Protein AF-A0A2X2CEY9-F1 (afdb_monomer_lite)

Sequence (178 aa):
MSVGKVTQSISLTTLPPGAKFSITSIDTPQNETFYTHFSGKNVPYDVGCPGNIGESIIQTNDITGSGIPPYVTLEYRISSNDKVSTGRLRFTTTEFSATSRPDYSNLLFDIDGEPPQLISQEISMLVAPQGIFLGFTMVDNKFVIAASPENNITLDVLNGLISGVLEAHKYAIKWIIP

Secondary structure (DSSP, 8-state):
--TTEEEEEEEEEE--TT-EEEEEEEE----SSEEEEEESPPSSEEE-SSEEEEEEEEEESSTT--B----EEEEEEEEETTEEEEEEEEEEESPBPSSS--SEEEEEEEETTPPPEEEEEE--TTSPPPPEEEEEEEETTEEEEEEESSTTIIIIIHHHHHHHHHHHHHHHHTTS--

Radius of gyration: 18.31 Å; chains: 1; bounding box: 36×29×67 Å

Foldseek 3Di:
DAQFKAKAWEWEAADEPQKWKWWADKDFDDDQFKGKDWAADPPTDTADHGGTRTMIMIGTPDLQRWFFTDKIKIKMWMDHDPDIKIKMWIWGFGIRHSPGHGQWIKIWMDMRPPDIDIDIFGDDRPDHQAYKYKYWDADPNDIDIDIDSDPPCPPDVVVVVVVVVVVVVVVVVVVPDD

Structure (mmCIF, N/CA/C/O backbone):
data_AF-A0A2X2CEY9-F1
#
_entry.id   AF-A0A2X2CEY9-F1
#
loop_
_atom_site.group_PDB
_atom_site.id
_atom_site.type_symbol
_atom_site.label_atom_id
_atom_site.label_alt_id
_atom_site.label_comp_id
_atom_site.label_asym_id
_atom_site.label_entity_id
_atom_site.l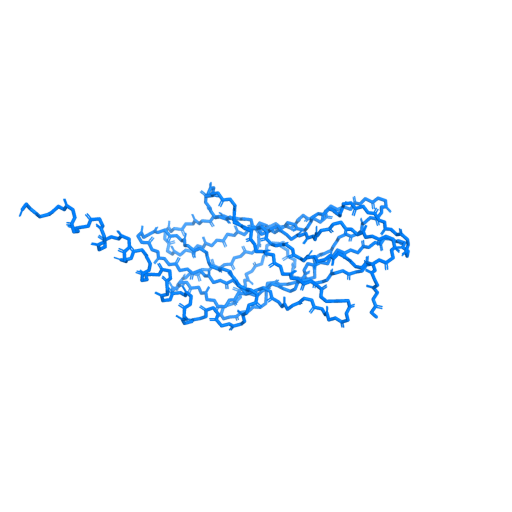abel_seq_id
_atom_site.pdbx_PDB_ins_code
_atom_site.Cartn_x
_atom_site.Cartn_y
_atom_site.Cartn_z
_atom_site.occupancy
_atom_site.B_iso_or_equiv
_atom_site.auth_seq_id
_atom_site.auth_comp_id
_atom_site.auth_asym_id
_atom_site.auth_atom_id
_atom_site.pdbx_PDB_model_num
ATOM 1 N N . MET A 1 1 ? 1.809 -7.899 -21.479 1.00 44.12 1 MET A N 1
ATOM 2 C CA . MET A 1 1 ? 2.582 -7.964 -20.218 1.00 44.12 1 MET A CA 1
ATOM 3 C C . MET A 1 1 ? 3.959 -7.377 -20.490 1.00 44.12 1 MET A C 1
ATOM 5 O O . MET A 1 1 ? 4.504 -7.699 -21.536 1.00 44.12 1 MET A O 1
ATOM 9 N N . SER A 1 2 ? 4.471 -6.473 -19.646 1.00 52.72 2 SER A N 1
ATOM 10 C CA . SER A 1 2 ? 5.689 -5.685 -19.924 1.00 52.72 2 SER A CA 1
ATOM 11 C C . SER A 1 2 ? 6.708 -5.795 -18.786 1.00 52.72 2 SER A C 1
ATOM 13 O O . SER A 1 2 ? 6.349 -5.590 -17.628 1.00 52.72 2 SER A O 1
ATOM 15 N N . VAL A 1 3 ? 7.973 -6.074 -19.128 1.00 64.81 3 VAL A N 1
ATOM 16 C CA . VAL A 1 3 ? 9.122 -6.162 -18.196 1.00 64.81 3 VAL A CA 1
ATOM 17 C C . VAL A 1 3 ? 9.266 -4.880 -17.364 1.00 64.81 3 VAL A C 1
ATOM 19 O O . VAL A 1 3 ? 9.528 -4.933 -16.170 1.00 64.81 3 VAL A O 1
ATOM 22 N N . GLY A 1 4 ? 8.954 -3.734 -17.965 1.00 78.06 4 GLY A N 1
ATOM 23 C CA . GLY A 1 4 ? 8.995 -2.429 -17.319 1.00 78.06 4 GLY A CA 1
ATOM 24 C C . GLY A 1 4 ? 7.786 -2.062 -16.459 1.00 78.06 4 GLY A C 1
ATOM 25 O O . GLY A 1 4 ? 7.659 -0.896 -16.145 1.00 78.06 4 GLY A O 1
ATOM 26 N N . LYS A 1 5 ? 6.860 -2.969 -16.101 1.00 87.31 5 LYS A N 1
ATOM 27 C CA . LYS A 1 5 ? 5.675 -2.621 -15.282 1.00 87.31 5 LYS A CA 1
ATOM 28 C C . LYS A 1 5 ? 5.485 -3.561 -14.098 1.00 87.31 5 LYS A C 1
ATOM 30 O O . LYS A 1 5 ? 5.492 -4.785 -14.251 1.00 87.31 5 LYS A O 1
ATOM 35 N N . VAL A 1 6 ? 5.195 -2.991 -12.935 1.00 89.12 6 VAL A N 1
ATOM 36 C CA . VAL A 1 6 ? 4.710 -3.703 -11.751 1.00 89.12 6 VAL A CA 1
ATOM 37 C C . VAL A 1 6 ? 3.403 -3.064 -11.290 1.00 89.12 6 VAL A C 1
ATOM 39 O O . VAL A 1 6 ? 3.258 -1.844 -11.259 1.00 89.12 6 VAL A O 1
ATOM 42 N N . THR A 1 7 ? 2.425 -3.907 -10.972 1.00 90.94 7 THR A N 1
ATOM 43 C CA . THR A 1 7 ? 1.116 -3.504 -10.454 1.00 90.94 7 THR A CA 1
ATOM 44 C C . THR A 1 7 ? 0.867 -4.271 -9.172 1.00 90.94 7 THR A C 1
ATOM 46 O O . THR A 1 7 ? 1.039 -5.485 -9.160 1.00 90.94 7 THR A O 1
ATOM 49 N N . GLN A 1 8 ? 0.483 -3.558 -8.120 1.00 91.00 8 GLN A N 1
ATOM 50 C CA . GLN A 1 8 ? 0.204 -4.105 -6.804 1.00 91.00 8 GLN A CA 1
ATOM 51 C C . GLN A 1 8 ? -1.176 -3.642 -6.355 1.00 91.00 8 GLN A C 1
ATOM 53 O O . GLN A 1 8 ? -1.381 -2.465 -6.052 1.00 91.00 8 GLN A O 1
ATOM 58 N N . SER A 1 9 ? -2.122 -4.574 -6.307 1.00 92.44 9 SER A N 1
ATOM 59 C CA . SER A 1 9 ? -3.452 -4.317 -5.757 1.00 92.44 9 SER A CA 1
ATOM 60 C C . SER A 1 9 ? -3.382 -4.331 -4.228 1.00 92.44 9 SER A C 1
ATOM 62 O O . SER A 1 9 ? -2.647 -5.135 -3.645 1.00 92.44 9 SER A O 1
ATOM 64 N N . ILE A 1 10 ? -4.142 -3.447 -3.582 1.00 91.94 10 ILE A N 1
ATOM 65 C CA . ILE A 1 10 ? -4.252 -3.358 -2.124 1.00 91.94 10 ILE A CA 1
ATOM 66 C C . ILE A 1 10 ? -5.729 -3.471 -1.750 1.00 91.94 10 ILE A C 1
ATOM 68 O O . ILE A 1 10 ? -6.569 -2.728 -2.255 1.00 91.94 10 ILE A O 1
ATOM 72 N N . SER A 1 11 ? -6.061 -4.408 -0.867 1.00 92.06 11 SER A N 1
ATOM 73 C CA . SER A 1 11 ? -7.439 -4.675 -0.445 1.00 92.06 11 SER A CA 1
ATOM 74 C C . SER A 1 11 ? -7.592 -4.560 1.062 1.00 92.06 11 SER A C 1
ATOM 76 O O . SER A 1 11 ? -6.722 -4.975 1.818 1.00 92.06 11 SER A O 1
ATOM 78 N N . LEU A 1 12 ? -8.726 -4.031 1.501 1.00 90.94 12 LEU A N 1
ATOM 79 C CA . LEU A 1 12 ? -9.135 -3.994 2.895 1.00 90.94 12 LEU A CA 1
ATOM 80 C C . LEU A 1 12 ? -10.014 -5.211 3.189 1.00 90.94 12 LEU A C 1
ATOM 82 O O . LEU A 1 12 ? -11.046 -5.410 2.552 1.00 90.94 12 LEU A O 1
ATOM 86 N N . THR A 1 13 ? -9.608 -6.027 4.153 1.00 88.62 13 THR A N 1
ATOM 87 C CA . THR A 1 13 ? -10.277 -7.293 4.487 1.00 88.62 13 THR A CA 1
ATOM 88 C C . THR A 1 13 ? -11.070 -7.217 5.779 1.00 88.62 13 THR A C 1
ATOM 90 O O . THR A 1 13 ? -12.177 -7.751 5.839 1.00 88.62 13 THR A O 1
ATOM 93 N N . THR A 1 14 ? -10.538 -6.542 6.799 1.00 85.38 14 THR A N 1
ATOM 94 C CA . THR A 1 14 ? -11.174 -6.427 8.115 1.00 85.38 14 THR A CA 1
ATOM 95 C C . THR A 1 14 ? -11.059 -5.014 8.683 1.00 85.38 14 THR A C 1
ATOM 97 O O . THR A 1 14 ? -10.055 -4.323 8.501 1.00 85.38 14 THR A O 1
ATOM 100 N N . LEU A 1 15 ? -12.106 -4.598 9.395 1.00 89.12 15 LEU A N 1
ATOM 101 C CA . LEU A 1 15 ? -12.168 -3.371 10.182 1.00 89.12 15 LEU A CA 1
ATOM 102 C C . LEU A 1 15 ? -12.825 -3.674 11.533 1.00 89.12 15 LEU A C 1
ATOM 104 O O . LEU A 1 15 ? -13.709 -4.536 11.595 1.00 89.12 15 LEU A O 1
ATOM 108 N N . PRO A 1 16 ? -12.470 -2.943 12.604 1.00 87.38 16 PRO A N 1
ATOM 109 C CA . PRO A 1 16 ? -13.196 -3.027 13.862 1.00 87.38 16 PRO A CA 1
ATOM 110 C C . PRO A 1 16 ? -14.671 -2.630 13.686 1.00 87.38 16 PRO A C 1
ATOM 112 O O . PRO A 1 16 ? -14.979 -1.770 12.854 1.00 87.38 16 PRO A O 1
ATOM 115 N N . PRO A 1 17 ? -15.598 -3.203 14.472 1.00 84.62 17 PRO A N 1
ATOM 116 C CA . PRO A 1 17 ? -17.011 -2.842 14.399 1.00 84.62 17 PRO A CA 1
ATOM 117 C C . PRO A 1 17 ? -17.229 -1.337 14.598 1.00 84.62 17 PRO A C 1
ATOM 119 O O . PRO A 1 17 ? -16.716 -0.755 15.550 1.00 84.62 17 PRO A O 1
ATOM 122 N N . GLY A 1 18 ? -17.993 -0.712 13.698 1.00 88.88 18 GLY A N 1
ATOM 123 C CA . GLY A 1 18 ? -18.267 0.730 13.733 1.00 88.88 18 GLY A CA 1
ATOM 124 C C . GLY A 1 18 ? -17.124 1.619 13.229 1.00 88.88 18 GLY A C 1
ATOM 125 O O . GLY A 1 18 ? -17.299 2.836 13.156 1.00 88.88 18 GLY A O 1
ATOM 126 N N . ALA A 1 19 ? -15.983 1.040 12.841 1.00 93.50 19 ALA A N 1
ATOM 127 C CA . ALA A 1 19 ? -14.882 1.790 12.262 1.00 93.50 19 ALA A CA 1
ATOM 128 C C . ALA A 1 19 ? -15.121 2.116 10.783 1.00 93.50 19 ALA A C 1
ATOM 130 O O . ALA A 1 19 ? -15.757 1.372 10.035 1.00 93.50 19 ALA A O 1
ATOM 131 N N . LYS A 1 20 ? -14.541 3.231 10.352 1.00 96.19 20 LYS A N 1
ATOM 132 C CA . LYS A 1 20 ? -14.562 3.737 8.986 1.00 96.19 20 LYS A CA 1
ATOM 133 C C . LYS A 1 20 ? -13.132 3.960 8.512 1.00 96.19 20 LYS A C 1
ATOM 135 O O . LYS A 1 20 ? -12.349 4.568 9.235 1.00 96.19 20 LYS A O 1
ATOM 140 N N . PHE A 1 21 ? -12.813 3.489 7.311 1.00 96.75 21 PHE A N 1
ATOM 141 C CA . PHE A 1 21 ? -11.510 3.671 6.675 1.00 96.75 21 PHE A CA 1
ATOM 142 C C . PHE A 1 21 ? -11.650 4.511 5.407 1.00 96.75 21 PHE A C 1
ATOM 144 O O . PHE A 1 21 ? -12.495 4.225 4.552 1.00 96.75 21 PHE A O 1
ATOM 151 N N . SER A 1 22 ? -10.797 5.523 5.282 1.00 97.38 22 SER A N 1
ATOM 152 C CA . SER A 1 22 ? -10.808 6.462 4.165 1.00 97.38 22 SER A CA 1
ATOM 153 C C . SER A 1 22 ? -9.391 6.740 3.681 1.00 97.38 22 SER A C 1
ATOM 155 O O . SER A 1 22 ? -8.491 6.970 4.487 1.00 97.38 22 SER A O 1
ATOM 157 N N . ILE A 1 23 ? -9.205 6.795 2.365 1.00 98.00 23 ILE A N 1
ATOM 158 C CA . ILE A 1 23 ? -7.989 7.342 1.759 1.00 98.00 23 ILE A CA 1
ATOM 159 C C . ILE A 1 23 ? -8.159 8.854 1.654 1.00 98.00 23 ILE A C 1
ATOM 161 O O . ILE A 1 23 ? -9.156 9.337 1.111 1.00 98.00 23 ILE A O 1
ATOM 165 N N . THR A 1 24 ? -7.203 9.601 2.198 1.00 97.88 24 THR A N 1
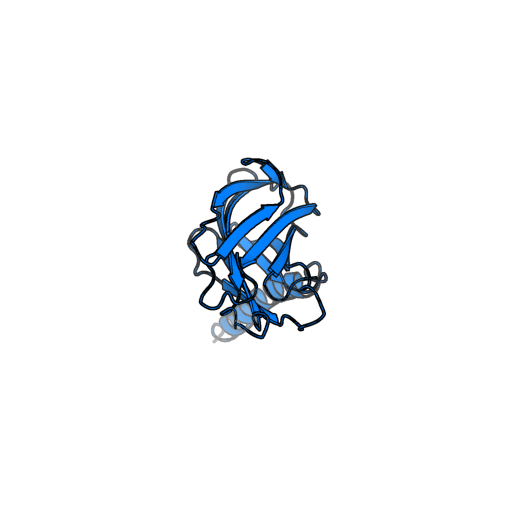ATOM 166 C CA . THR A 1 24 ? -7.264 11.063 2.318 1.00 97.88 24 THR A CA 1
ATOM 167 C C . THR A 1 24 ? -6.372 11.778 1.319 1.00 97.88 24 THR A C 1
ATOM 169 O O . THR A 1 24 ? -6.710 12.882 0.903 1.00 97.88 24 THR A O 1
ATOM 172 N N . SER A 1 25 ? -5.260 11.162 0.922 1.00 97.50 25 SER A N 1
ATOM 173 C CA . SER A 1 25 ? -4.319 11.725 -0.045 1.00 97.50 25 SER A CA 1
ATOM 174 C C . SER A 1 25 ? -3.635 10.617 -0.838 1.00 97.50 25 SER A C 1
ATOM 176 O O . SER A 1 25 ? -3.486 9.496 -0.347 1.00 97.50 25 SER A O 1
ATOM 178 N N . ILE A 1 26 ? -3.229 10.940 -2.063 1.00 97.44 26 ILE A N 1
ATOM 179 C CA . ILE A 1 26 ? -2.427 10.080 -2.931 1.00 97.44 26 ILE A CA 1
ATOM 180 C C . ILE A 1 26 ? -1.297 10.926 -3.512 1.00 97.44 26 ILE A C 1
ATOM 182 O O . ILE A 1 26 ? -1.549 11.987 -4.079 1.00 97.44 26 ILE A O 1
ATOM 186 N N . ASP A 1 27 ? -0.074 10.420 -3.414 1.00 96.94 27 ASP A N 1
ATOM 187 C CA . ASP A 1 27 ? 1.120 10.982 -4.035 1.00 96.94 27 ASP A CA 1
ATOM 188 C C . ASP A 1 27 ? 1.749 9.947 -4.979 1.00 96.94 27 ASP A C 1
ATOM 190 O O . ASP A 1 27 ? 2.047 8.812 -4.590 1.00 96.94 27 ASP A O 1
ATOM 194 N N . THR A 1 28 ? 1.912 10.340 -6.242 1.00 95.38 28 THR A N 1
ATOM 195 C CA . THR A 1 28 ? 2.447 9.513 -7.336 1.00 95.38 28 THR A CA 1
ATOM 196 C C . THR A 1 28 ? 3.570 10.273 -8.047 1.00 95.38 28 THR A C 1
ATOM 198 O O . THR A 1 28 ? 3.361 10.787 -9.151 1.00 95.38 28 THR A O 1
ATOM 201 N N . PRO A 1 29 ? 4.752 10.413 -7.421 1.00 93.06 29 PRO A N 1
ATOM 202 C CA . PRO A 1 29 ? 5.913 11.047 -8.027 1.00 93.06 29 PRO A CA 1
ATOM 203 C C . PRO A 1 29 ? 6.337 10.344 -9.316 1.00 93.06 29 PRO A C 1
ATOM 205 O O . PRO A 1 29 ? 6.312 9.116 -9.431 1.00 93.06 29 PRO A O 1
ATOM 208 N N . GLN A 1 30 ? 6.773 11.141 -10.282 1.00 89.38 30 GLN A N 1
ATOM 209 C CA . GLN A 1 30 ? 7.234 10.684 -11.589 1.00 89.38 30 GLN A CA 1
ATOM 210 C C . GLN A 1 30 ? 8.579 11.333 -11.895 1.00 89.38 30 GLN A C 1
ATOM 212 O O . GLN A 1 30 ? 8.886 12.415 -11.393 1.00 89.38 30 GLN A O 1
ATOM 217 N N . ASN A 1 31 ? 9.382 10.669 -12.715 1.00 87.06 31 ASN A N 1
ATOM 218 C CA . ASN A 1 31 ? 10.620 11.225 -13.241 1.00 87.06 31 ASN A CA 1
ATOM 219 C C . ASN A 1 31 ? 10.808 10.796 -14.704 1.00 87.06 31 ASN A C 1
ATOM 221 O O . ASN A 1 31 ? 9.931 10.170 -15.300 1.00 87.06 31 ASN A O 1
ATOM 225 N N . GLU A 1 32 ? 11.943 11.163 -15.298 1.00 86.12 32 GLU A N 1
ATOM 226 C CA . GLU A 1 32 ? 12.228 10.893 -16.712 1.00 86.12 32 GLU A CA 1
ATOM 227 C C . GLU A 1 32 ? 12.222 9.392 -17.046 1.00 86.12 32 GLU A C 1
ATOM 229 O O . GLU A 1 32 ? 11.811 9.004 -18.138 1.00 86.12 32 GLU A O 1
ATOM 234 N N . THR A 1 33 ? 12.600 8.536 -16.096 1.00 87.56 33 THR A N 1
ATOM 235 C CA . THR A 1 33 ? 12.719 7.082 -16.288 1.00 87.56 33 THR A CA 1
ATOM 236 C C . THR A 1 33 ? 11.460 6.329 -15.871 1.00 87.56 33 THR A C 1
ATOM 238 O O . THR A 1 33 ? 11.102 5.332 -16.493 1.00 87.56 33 THR A O 1
ATOM 241 N N . PHE A 1 34 ? 10.775 6.797 -14.830 1.00 90.50 34 PHE A N 1
ATOM 242 C CA . PHE A 1 34 ? 9.689 6.082 -14.178 1.00 90.50 34 PHE A CA 1
ATOM 243 C C . PHE A 1 34 ? 8.410 6.904 -14.109 1.00 90.50 34 PHE A C 1
ATOM 245 O O . PHE A 1 34 ? 8.377 8.053 -13.663 1.00 90.50 34 PHE A O 1
ATOM 252 N N . TYR A 1 35 ? 7.325 6.229 -14.445 1.00 90.69 35 TYR A N 1
ATOM 253 C CA . TYR A 1 35 ? 5.960 6.671 -14.283 1.00 90.69 35 TYR A CA 1
ATOM 254 C C . TYR A 1 35 ? 5.301 5.900 -13.139 1.00 90.69 35 TYR A C 1
ATOM 256 O O . TYR A 1 35 ? 5.340 4.667 -13.097 1.00 90.69 35 TYR A O 1
ATOM 264 N N . THR A 1 36 ? 4.660 6.618 -12.218 1.00 92.94 36 THR A N 1
ATOM 265 C CA . THR A 1 36 ? 3.819 6.014 -11.183 1.00 92.94 36 THR A CA 1
ATOM 266 C C . THR A 1 36 ? 2.391 6.492 -11.293 1.00 92.94 36 THR A C 1
ATOM 268 O O . THR A 1 36 ? 2.109 7.627 -11.683 1.00 92.94 36 THR A O 1
ATOM 271 N N . HIS A 1 37 ? 1.482 5.589 -10.955 1.00 93.56 37 HIS A N 1
ATOM 272 C CA . HIS A 1 37 ? 0.058 5.828 -11.025 1.00 93.56 37 HIS A CA 1
ATOM 273 C C . HIS A 1 37 ? -0.664 5.031 -9.946 1.00 93.56 37 HIS A C 1
ATOM 275 O O . HIS A 1 37 ? -0.238 3.939 -9.572 1.00 93.56 37 HIS A O 1
ATOM 281 N N . PHE A 1 38 ? -1.784 5.570 -9.483 1.00 95.00 38 PHE A N 1
ATOM 282 C CA . PHE A 1 38 ? -2.712 4.861 -8.624 1.00 95.00 38 PHE A CA 1
ATOM 283 C C . PHE A 1 38 ? -4.069 4.773 -9.317 1.00 95.00 38 PHE A C 1
ATOM 285 O O . PHE A 1 38 ? -4.695 5.792 -9.610 1.00 95.00 38 PHE A O 1
ATOM 292 N N . SER A 1 39 ? -4.515 3.547 -9.565 1.00 92.94 39 SER A N 1
ATOM 293 C CA . SER A 1 39 ? -5.830 3.252 -10.116 1.00 92.94 39 SER A CA 1
ATOM 294 C C . SER A 1 39 ? -6.806 3.029 -8.964 1.00 92.94 39 SER A C 1
ATOM 296 O O . SER A 1 39 ? -6.822 1.971 -8.331 1.00 92.94 39 SER A O 1
ATOM 298 N N . GLY A 1 40 ? -7.610 4.044 -8.663 1.00 87.12 40 GLY A N 1
ATOM 299 C CA . GLY A 1 40 ? -8.627 3.987 -7.619 1.00 87.12 40 GLY A CA 1
ATOM 300 C C . GLY A 1 40 ? -9.637 5.122 -7.745 1.00 87.12 40 GLY A C 1
ATOM 301 O O . GLY A 1 40 ? -9.840 5.673 -8.826 1.00 87.12 40 GLY A O 1
ATOM 302 N N . LYS A 1 41 ? -10.309 5.458 -6.642 1.00 89.38 41 LYS A N 1
ATOM 303 C CA . LYS A 1 41 ? -11.281 6.561 -6.603 1.00 89.38 41 LYS A CA 1
ATOM 304 C C . LYS A 1 41 ? -10.578 7.902 -6.354 1.00 89.38 41 LYS A C 1
ATOM 306 O O . LYS A 1 41 ? -9.478 7.945 -5.809 1.00 89.38 41 LYS A O 1
ATOM 311 N N . ASN A 1 42 ? -11.244 9.000 -6.708 1.00 91.56 42 ASN A N 1
ATOM 312 C CA . ASN A 1 42 ? -10.764 10.347 -6.391 1.00 91.56 42 ASN A CA 1
ATOM 313 C C . ASN A 1 42 ? -10.769 10.576 -4.874 1.00 91.56 42 ASN A C 1
ATOM 315 O O . ASN A 1 42 ? -11.761 10.271 -4.212 1.00 91.56 42 ASN A O 1
ATOM 319 N N . VAL A 1 43 ? -9.672 11.114 -4.338 1.00 93.00 43 VAL A N 1
ATOM 320 C CA . VAL A 1 43 ? -9.541 11.419 -2.906 1.00 93.00 43 VAL A CA 1
ATOM 321 C C . VAL A 1 43 ? -10.310 12.683 -2.499 1.00 93.00 43 VAL A C 1
ATOM 323 O O . VAL A 1 43 ? -10.371 13.631 -3.283 1.00 93.00 43 VAL A O 1
ATOM 326 N N . PRO A 1 44 ? -10.855 12.734 -1.268 1.00 95.69 44 PRO A N 1
ATOM 327 C CA . PRO A 1 44 ? -10.922 11.634 -0.305 1.00 95.69 44 PRO A CA 1
ATOM 328 C C . PRO A 1 44 ? -12.040 10.635 -0.648 1.00 95.69 44 PRO A C 1
ATOM 330 O O . PRO A 1 44 ? -13.089 11.021 -1.163 1.00 95.69 44 PRO A O 1
ATOM 333 N N . TYR A 1 45 ? -11.852 9.356 -0.317 1.00 96.75 45 TYR A N 1
ATOM 334 C CA . TYR A 1 45 ? -12.903 8.344 -0.476 1.00 96.75 45 TYR A CA 1
ATOM 335 C C . TYR A 1 45 ? -12.879 7.280 0.615 1.00 96.75 45 TYR A C 1
ATOM 337 O O . TYR A 1 45 ? -11.833 6.942 1.165 1.00 96.75 45 TYR A O 1
ATOM 345 N N . ASP A 1 46 ? -14.057 6.716 0.873 1.00 96.25 46 ASP A N 1
ATOM 346 C CA . ASP A 1 46 ? -14.248 5.630 1.826 1.00 96.25 46 ASP A CA 1
ATOM 347 C C . ASP A 1 46 ? -14.097 4.266 1.151 1.00 96.25 46 ASP A C 1
ATOM 349 O O . ASP A 1 46 ? -14.556 4.050 0.018 1.00 96.25 46 ASP A O 1
ATOM 353 N N . VAL A 1 47 ? -13.489 3.328 1.876 1.00 95.38 47 VAL A N 1
ATOM 354 C CA . VAL A 1 47 ? -13.359 1.933 1.452 1.00 95.38 47 VAL A CA 1
ATOM 355 C C . VAL A 1 47 ? -14.316 1.088 2.284 1.00 95.38 47 VAL A C 1
ATOM 357 O O . VAL A 1 47 ? -14.239 1.064 3.511 1.00 95.38 47 VAL A O 1
ATOM 360 N N . GLY A 1 48 ? -15.244 0.407 1.609 1.00 91.81 48 GLY A N 1
ATOM 361 C CA . GLY A 1 48 ? -16.085 -0.601 2.254 1.00 91.81 48 GLY A CA 1
ATOM 362 C C . GLY A 1 48 ? -15.237 -1.783 2.726 1.00 91.81 48 GLY A C 1
ATOM 363 O O . GLY A 1 48 ? -14.203 -2.069 2.132 1.00 91.81 48 GLY A O 1
ATOM 364 N N . CYS A 1 49 ? -15.664 -2.468 3.784 1.00 87.31 49 CYS A N 1
ATOM 365 C CA . CYS A 1 49 ? -14.945 -3.618 4.321 1.00 87.31 49 CYS A CA 1
ATOM 366 C C . CYS A 1 49 ? -15.836 -4.875 4.299 1.00 87.31 49 CYS A C 1
ATOM 368 O O . CYS A 1 49 ? -16.896 -4.849 4.929 1.00 87.31 49 CYS A O 1
ATOM 370 N N . PRO A 1 50 ? -15.423 -5.968 3.627 1.00 89.06 50 PRO A N 1
ATOM 371 C CA . PRO A 1 50 ? -14.238 -6.071 2.768 1.00 89.06 50 PRO A CA 1
ATOM 372 C C . PRO A 1 50 ? -14.385 -5.239 1.479 1.00 89.06 50 PRO A C 1
ATOM 374 O O . PRO A 1 50 ? -15.497 -5.014 0.999 1.00 89.06 50 PRO A O 1
ATOM 377 N N . GLY A 1 51 ? -13.273 -4.788 0.899 1.00 89.44 51 GLY A N 1
ATOM 378 C CA . GLY A 1 51 ? -13.298 -3.982 -0.320 1.00 89.44 51 GLY A CA 1
ATOM 379 C C . GLY A 1 51 ? -11.923 -3.665 -0.897 1.00 89.44 51 GLY A C 1
ATOM 380 O O . GLY A 1 51 ? -10.896 -3.788 -0.237 1.00 89.44 51 GLY A O 1
ATOM 381 N N . ASN A 1 52 ? -11.907 -3.253 -2.164 1.00 93.06 52 ASN A N 1
ATOM 382 C CA . ASN A 1 52 ? -10.682 -2.863 -2.856 1.00 93.06 52 ASN A CA 1
ATOM 383 C C . ASN A 1 52 ? -10.326 -1.403 -2.528 1.00 93.06 52 ASN A C 1
ATOM 385 O O . ASN A 1 52 ? -11.177 -0.521 -2.678 1.00 93.06 52 ASN A O 1
ATOM 389 N N . ILE A 1 53 ? -9.082 -1.156 -2.107 1.00 95.00 53 ILE A N 1
ATOM 390 C CA . ILE A 1 53 ? -8.548 0.202 -1.936 1.00 95.00 53 ILE A CA 1
ATOM 391 C C . ILE A 1 53 ? -8.176 0.756 -3.314 1.00 95.00 53 ILE A C 1
ATOM 393 O O . ILE A 1 53 ? -8.595 1.851 -3.679 1.00 95.00 53 ILE A O 1
ATOM 397 N N . GLY A 1 54 ? -7.443 -0.028 -4.103 1.00 94.12 54 GLY A N 1
ATOM 398 C CA . GLY A 1 54 ? -7.035 0.305 -5.463 1.00 94.12 54 GLY A CA 1
ATOM 399 C C . GLY A 1 54 ? -5.747 -0.407 -5.857 1.00 94.12 54 GLY A C 1
ATOM 400 O O . GLY A 1 54 ? -5.305 -1.347 -5.192 1.00 94.12 54 GLY A O 1
ATOM 401 N N . GLU A 1 55 ? -5.138 0.047 -6.948 1.00 94.56 55 GLU A N 1
ATOM 402 C CA . GLU A 1 55 ? -3.921 -0.551 -7.495 1.00 94.56 55 GLU A CA 1
ATOM 403 C C . GLU A 1 55 ? -2.825 0.489 -7.673 1.00 94.56 55 GLU A C 1
ATOM 405 O O . GLU A 1 55 ? -2.997 1.488 -8.372 1.00 94.56 55 GLU A O 1
ATOM 410 N N . SER A 1 56 ? -1.669 0.218 -7.080 1.00 94.00 56 SER A N 1
ATOM 411 C CA . SER A 1 56 ? -0.464 1.010 -7.281 1.00 94.00 56 SER A CA 1
ATOM 412 C C . SER A 1 56 ? 0.322 0.448 -8.458 1.00 94.00 56 SER A C 1
ATOM 414 O O . SER A 1 56 ? 0.568 -0.756 -8.548 1.00 94.00 56 SER A O 1
ATOM 416 N N . ILE A 1 57 ? 0.716 1.316 -9.380 1.00 93.06 57 ILE A N 1
ATOM 417 C CA . ILE A 1 57 ? 1.403 0.958 -10.617 1.00 93.06 57 ILE A CA 1
ATOM 418 C C . ILE A 1 57 ? 2.712 1.736 -10.681 1.00 93.06 57 ILE A C 1
ATOM 420 O O . ILE A 1 57 ? 2.715 2.961 -10.580 1.00 93.06 57 ILE A O 1
ATOM 424 N N . ILE A 1 58 ? 3.811 1.016 -10.890 1.00 92.44 58 ILE A N 1
ATOM 425 C CA . ILE A 1 58 ? 5.135 1.573 -11.175 1.00 92.44 58 ILE A CA 1
ATOM 426 C C . ILE A 1 58 ? 5.576 1.019 -12.521 1.00 92.44 58 ILE A C 1
ATOM 428 O O . ILE A 1 58 ? 5.533 -0.194 -12.746 1.00 92.44 58 ILE A O 1
ATOM 432 N N . GLN A 1 59 ? 5.960 1.909 -13.428 1.00 90.00 59 GLN A N 1
ATOM 433 C CA . GLN A 1 59 ? 6.310 1.553 -14.790 1.00 90.00 59 GLN A CA 1
ATOM 434 C C . GLN A 1 59 ? 7.507 2.368 -15.297 1.00 90.00 59 GLN A C 1
ATOM 436 O O . GLN A 1 59 ? 7.650 3.531 -14.941 1.00 90.00 59 GLN A O 1
ATOM 441 N N . THR A 1 60 ? 8.348 1.786 -16.147 1.00 88.94 60 THR A N 1
ATOM 442 C CA . THR A 1 60 ? 9.390 2.495 -16.898 1.00 88.94 60 THR A CA 1
ATOM 443 C C . THR A 1 60 ? 8.798 3.201 -18.124 1.00 88.94 60 THR A C 1
ATOM 445 O O . THR A 1 60 ? 7.874 2.698 -18.773 1.00 88.94 60 THR A O 1
ATOM 448 N N . ASN A 1 61 ? 9.325 4.375 -18.462 1.00 83.25 61 ASN A N 1
ATOM 449 C CA . ASN A 1 61 ? 8.921 5.130 -19.654 1.00 83.25 61 ASN A CA 1
ATOM 450 C C . ASN A 1 61 ? 9.504 4.536 -20.948 1.00 83.25 61 ASN A C 1
ATOM 452 O O . ASN A 1 61 ? 8.964 4.752 -22.032 1.00 83.25 61 ASN A O 1
ATOM 456 N N . ASP A 1 62 ? 10.579 3.761 -20.834 1.00 79.19 62 ASP A N 1
ATOM 457 C CA . ASP A 1 62 ? 11.296 3.107 -21.920 1.00 79.19 62 ASP A CA 1
ATOM 458 C C . ASP A 1 62 ? 11.522 1.611 -21.634 1.00 79.19 62 ASP A C 1
ATOM 460 O O . ASP A 1 62 ? 11.406 1.123 -20.508 1.00 79.19 62 ASP A O 1
ATOM 464 N N . ILE A 1 63 ? 11.831 0.849 -22.686 1.00 68.75 63 ILE A N 1
ATOM 465 C CA . ILE A 1 63 ? 12.025 -0.612 -22.609 1.00 68.75 63 ILE A CA 1
ATOM 466 C C . ILE A 1 63 ? 13.326 -0.965 -21.869 1.00 68.75 63 ILE A C 1
ATOM 468 O O . ILE A 1 63 ? 13.438 -2.055 -21.317 1.00 68.75 63 ILE A O 1
ATOM 472 N N . THR A 1 64 ? 14.287 -0.040 -21.848 1.00 71.75 64 THR A N 1
ATOM 473 C CA . THR A 1 64 ? 15.605 -0.179 -21.215 1.00 71.75 64 THR A CA 1
ATOM 474 C C . THR A 1 64 ? 15.707 0.506 -19.856 1.00 71.75 64 THR A C 1
ATOM 476 O O . THR A 1 64 ? 16.789 0.507 -19.271 1.00 71.75 64 THR A O 1
ATOM 479 N N . GLY A 1 65 ? 14.611 1.089 -19.362 1.00 75.56 65 GLY A N 1
ATOM 480 C CA . GLY A 1 65 ? 14.598 1.869 -18.134 1.00 75.56 65 GLY A CA 1
ATOM 481 C C . GLY A 1 65 ? 15.067 1.042 -16.952 1.00 75.56 65 GLY A C 1
ATOM 482 O O . GLY A 1 65 ? 14.454 0.038 -16.598 1.00 75.56 65 GLY A O 1
ATOM 483 N N . SER A 1 66 ? 16.165 1.475 -16.346 1.00 85.56 66 SER A N 1
ATOM 484 C CA . SER A 1 66 ? 16.759 0.842 -15.177 1.00 85.56 66 SER A CA 1
ATOM 485 C C . SER A 1 66 ? 16.972 1.861 -14.072 1.00 85.56 66 SER A C 1
ATOM 487 O O . SER A 1 66 ? 17.091 3.059 -14.333 1.00 85.56 66 SER A O 1
ATOM 489 N N . GLY A 1 67 ? 17.075 1.384 -12.840 1.00 88.50 67 GLY A N 1
ATOM 490 C CA . GLY A 1 67 ? 17.341 2.219 -11.681 1.00 88.50 67 GLY A CA 1
ATOM 491 C C . GLY A 1 67 ? 16.282 2.084 -10.601 1.00 88.50 67 GLY A C 1
ATOM 492 O O . GLY A 1 67 ? 15.386 1.235 -10.649 1.00 88.50 67 GLY A O 1
ATOM 493 N N . ILE A 1 68 ? 16.422 2.926 -9.583 1.00 90.25 68 ILE A N 1
ATOM 494 C CA . ILE A 1 68 ? 15.573 2.889 -8.398 1.00 90.25 68 ILE A CA 1
ATOM 495 C C . ILE A 1 68 ? 14.251 3.584 -8.732 1.00 90.25 68 ILE A C 1
ATOM 497 O O . ILE A 1 68 ? 14.255 4.787 -9.022 1.00 90.25 68 ILE A O 1
ATOM 501 N N . PRO A 1 69 ? 13.119 2.866 -8.689 1.00 90.56 69 PRO A N 1
ATOM 502 C CA . PRO A 1 69 ? 11.842 3.479 -8.967 1.00 90.56 69 PRO A CA 1
ATOM 503 C C . PRO A 1 69 ? 11.430 4.424 -7.828 1.00 90.56 69 PRO A C 1
ATOM 505 O O . PRO A 1 69 ? 11.824 4.247 -6.671 1.00 90.56 69 PRO A O 1
ATOM 508 N N . PRO A 1 70 ? 10.593 5.424 -8.131 1.00 92.44 70 PRO A N 1
ATOM 509 C CA . PRO A 1 70 ? 9.890 6.204 -7.121 1.00 92.44 70 PRO A CA 1
ATOM 510 C C . PRO A 1 70 ? 8.830 5.344 -6.393 1.00 92.44 70 PRO A C 1
ATOM 512 O O . PRO A 1 70 ? 8.807 4.114 -6.471 1.00 92.44 70 PRO A O 1
ATOM 515 N N . TYR A 1 71 ? 7.946 5.993 -5.639 1.00 95.00 71 TYR A N 1
ATOM 516 C CA . TYR A 1 71 ? 6.991 5.336 -4.746 1.00 95.00 71 TYR A CA 1
ATOM 517 C C . TYR A 1 71 ? 5.570 5.799 -5.063 1.00 95.00 71 TYR A C 1
ATOM 519 O O . TYR A 1 71 ? 5.390 6.934 -5.482 1.00 95.00 71 TYR A O 1
ATOM 527 N N . VAL A 1 72 ? 4.562 4.972 -4.791 1.00 96.31 72 VAL A N 1
ATOM 528 C CA . VAL A 1 72 ? 3.163 5.418 -4.690 1.00 96.31 72 VAL A CA 1
ATOM 529 C C . VAL A 1 72 ? 2.811 5.494 -3.215 1.00 96.31 72 VAL A C 1
ATOM 531 O O . VAL A 1 72 ? 2.929 4.497 -2.505 1.00 96.31 72 VAL A O 1
ATOM 534 N N . THR A 1 73 ? 2.401 6.663 -2.737 1.00 97.38 73 THR A N 1
ATOM 535 C CA . THR A 1 73 ? 2.051 6.875 -1.331 1.00 97.38 73 THR A CA 1
ATOM 536 C C . THR A 1 73 ? 0.560 7.165 -1.203 1.00 97.38 73 THR A C 1
ATOM 538 O O . THR A 1 73 ? 0.046 8.065 -1.854 1.00 97.38 73 THR A O 1
ATOM 541 N N . LEU A 1 74 ? -0.128 6.422 -0.343 1.00 97.69 74 LEU A N 1
ATOM 542 C CA . LEU A 1 74 ? -1.498 6.682 0.082 1.00 97.69 74 LEU A CA 1
ATOM 543 C C . LEU A 1 74 ? -1.470 7.104 1.545 1.00 97.69 74 LEU A C 1
ATOM 545 O O . LEU A 1 74 ? -0.933 6.383 2.385 1.00 97.69 74 LEU A O 1
ATOM 549 N N . GLU A 1 75 ? -2.075 8.238 1.859 1.00 97.69 75 GLU A N 1
ATOM 550 C CA . GLU A 1 75 ? -2.388 8.591 3.241 1.00 97.69 75 GLU A CA 1
ATOM 551 C C . GLU A 1 75 ? -3.812 8.155 3.546 1.00 97.69 75 GLU A C 1
ATOM 553 O O . GLU A 1 75 ? -4.721 8.334 2.727 1.00 97.69 75 GLU A O 1
ATOM 558 N N . TYR A 1 76 ? -4.009 7.578 4.725 1.00 97.56 76 TYR A N 1
ATOM 559 C CA . TYR A 1 76 ? -5.311 7.102 5.155 1.00 97.56 76 TYR A CA 1
ATOM 560 C C . TYR A 1 76 ? -5.667 7.604 6.547 1.00 97.56 76 TYR A C 1
ATOM 562 O O . TYR A 1 76 ? -4.818 7.956 7.370 1.00 97.56 76 TYR A O 1
ATOM 570 N N . ARG A 1 77 ? -6.969 7.582 6.815 1.00 97.31 77 ARG A N 1
ATOM 571 C CA . ARG A 1 77 ? -7.560 7.809 8.125 1.00 97.31 77 ARG A CA 1
ATOM 572 C C . ARG A 1 77 ? -8.466 6.636 8.463 1.00 97.31 77 ARG A C 1
ATOM 574 O O . ARG A 1 77 ? -9.292 6.237 7.644 1.00 97.31 77 ARG A O 1
ATOM 581 N N . ILE A 1 78 ? -8.344 6.131 9.684 1.00 95.88 78 ILE A N 1
ATOM 582 C CA . ILE A 1 78 ? -9.302 5.207 10.284 1.00 95.88 78 ILE A CA 1
ATOM 583 C C . ILE A 1 78 ? -9.948 5.878 11.495 1.00 95.88 78 ILE A C 1
ATOM 585 O O . ILE A 1 78 ? -9.267 6.491 12.315 1.00 95.88 78 ILE A O 1
ATOM 589 N N . SER A 1 79 ? -11.271 5.809 11.599 1.00 94.88 79 SER A N 1
ATOM 590 C CA . SER A 1 79 ? -12.010 6.404 12.712 1.00 94.88 79 SER A CA 1
ATOM 591 C C . SER A 1 79 ? -13.058 5.452 13.262 1.00 94.88 79 SER A C 1
ATOM 593 O O . SER A 1 79 ? -13.781 4.842 12.483 1.00 94.88 79 SER A O 1
ATOM 595 N N . SER A 1 80 ? -13.185 5.364 14.582 1.00 92.62 80 SER A N 1
ATOM 596 C CA . SER A 1 80 ? -14.240 4.609 15.266 1.00 92.62 80 SER A CA 1
ATOM 597 C C . SER A 1 80 ? -14.645 5.347 16.532 1.00 92.62 80 SER A C 1
ATOM 599 O O . SER A 1 80 ? -13.792 5.600 17.383 1.00 92.62 80 SER A O 1
ATOM 601 N N . ASN A 1 81 ? -15.937 5.656 16.673 1.00 84.12 81 ASN A N 1
ATOM 602 C CA . ASN A 1 81 ? -16.471 6.466 17.772 1.00 84.12 81 ASN A CA 1
ATOM 603 C C . ASN A 1 81 ? -15.649 7.762 17.952 1.00 84.12 81 ASN A C 1
ATOM 605 O O . ASN A 1 81 ? -15.627 8.595 17.048 1.00 84.12 81 ASN A O 1
ATOM 609 N N . ASP A 1 82 ? -14.923 7.883 19.067 1.00 83.44 82 ASP A N 1
ATOM 610 C CA . ASP A 1 82 ? -14.111 9.050 19.441 1.00 83.44 82 ASP A CA 1
ATOM 611 C C . ASP A 1 82 ? -12.620 8.914 19.086 1.00 83.44 82 ASP A C 1
ATOM 613 O O . ASP A 1 82 ? -11.813 9.788 19.404 1.00 83.44 82 ASP A O 1
ATOM 617 N N . LYS A 1 83 ? -12.220 7.806 18.451 1.00 87.88 83 LYS A N 1
ATOM 618 C CA . LYS A 1 83 ? -10.827 7.548 18.091 1.00 87.88 83 LYS A CA 1
ATOM 619 C C . LYS A 1 83 ? -10.608 7.780 16.606 1.00 87.88 83 LYS A C 1
ATOM 621 O O . LYS A 1 83 ? -11.299 7.203 15.769 1.00 87.88 83 LYS A O 1
ATOM 626 N N . VAL A 1 84 ? -9.588 8.570 16.293 1.00 94.12 84 VAL A N 1
ATOM 627 C CA . VAL A 1 84 ? -9.101 8.786 14.933 1.00 94.12 84 VAL A CA 1
ATOM 628 C C . VAL A 1 84 ? -7.621 8.465 14.908 1.00 94.12 84 VAL A C 1
ATOM 630 O O . VAL A 1 84 ? -6.871 8.951 15.751 1.00 94.12 84 VAL A O 1
ATOM 633 N N . SER A 1 85 ? -7.237 7.671 13.922 1.00 95.06 85 SER A N 1
ATOM 634 C CA . SER A 1 85 ? -5.857 7.322 13.641 1.00 95.06 85 SER A CA 1
ATOM 635 C C . SER A 1 85 ? -5.557 7.585 12.176 1.00 95.06 85 SER A C 1
ATOM 637 O O . SER A 1 85 ? -6.440 7.509 11.313 1.00 95.06 85 SER A O 1
ATOM 639 N N . THR A 1 86 ? -4.313 7.925 11.889 1.00 97.06 86 THR A N 1
ATOM 640 C CA . THR A 1 86 ? -3.844 8.205 10.529 1.00 97.06 86 THR A CA 1
ATOM 641 C C . THR A 1 86 ? -2.616 7.384 10.237 1.00 97.06 86 THR A C 1
ATOM 643 O O . THR A 1 86 ? -1.848 7.079 11.143 1.00 97.06 86 THR A O 1
ATOM 646 N N . GLY A 1 87 ? -2.397 7.063 8.976 1.00 96.69 87 GLY A N 1
ATOM 647 C CA . GLY A 1 87 ? -1.198 6.349 8.592 1.00 96.69 87 GLY A CA 1
ATOM 648 C C . GLY A 1 87 ? -0.919 6.463 7.115 1.00 96.69 87 GLY A C 1
ATOM 649 O O . GLY A 1 87 ? -1.633 7.141 6.365 1.00 96.69 87 GLY A O 1
ATOM 650 N N . ARG A 1 88 ? 0.134 5.773 6.704 1.00 96.94 88 ARG A N 1
ATOM 651 C CA . ARG A 1 88 ? 0.591 5.763 5.325 1.00 96.94 88 ARG A CA 1
ATOM 652 C C . ARG A 1 88 ? 0.701 4.345 4.801 1.00 96.94 88 ARG A C 1
ATOM 654 O O . ARG A 1 88 ? 1.106 3.439 5.517 1.00 96.94 88 ARG A O 1
ATOM 661 N N . LEU A 1 89 ? 0.389 4.173 3.524 1.00 96.25 89 LEU A N 1
ATOM 662 C CA . LEU A 1 89 ? 0.747 3.007 2.727 1.00 96.25 89 LEU A CA 1
ATOM 663 C C . LEU A 1 89 ? 1.673 3.497 1.618 1.00 96.25 89 LEU A C 1
ATOM 665 O O . LEU A 1 89 ? 1.290 4.354 0.827 1.00 96.25 89 LEU A O 1
ATOM 669 N N . ARG A 1 90 ? 2.900 2.994 1.552 1.00 96.56 90 ARG A N 1
ATOM 670 C CA . ARG A 1 90 ? 3.872 3.358 0.524 1.00 96.56 90 ARG A CA 1
ATOM 671 C C . ARG A 1 90 ? 4.290 2.122 -0.249 1.00 96.56 90 ARG A C 1
ATOM 673 O O . ARG A 1 90 ? 4.995 1.265 0.271 1.00 96.56 90 ARG A O 1
ATOM 680 N N . PHE A 1 91 ? 3.879 2.073 -1.503 1.00 95.19 91 PHE A N 1
ATOM 681 C CA . PHE A 1 91 ? 4.250 1.034 -2.442 1.00 95.19 91 PHE A CA 1
ATOM 682 C C . PHE A 1 91 ? 5.510 1.412 -3.224 1.00 95.19 91 PHE A C 1
ATOM 684 O O . PHE A 1 91 ? 5.637 2.540 -3.704 1.00 95.19 91 PHE A O 1
ATOM 691 N N . THR A 1 92 ? 6.420 0.457 -3.381 1.00 94.50 92 THR A N 1
ATOM 692 C CA . THR A 1 92 ? 7.567 0.530 -4.291 1.00 94.50 92 THR A CA 1
ATOM 693 C C . THR A 1 92 ? 7.995 -0.866 -4.725 1.00 94.50 92 THR A C 1
ATOM 695 O O . THR A 1 92 ? 7.375 -1.862 -4.357 1.00 94.50 92 THR A O 1
ATOM 698 N N . THR A 1 93 ? 9.067 -0.957 -5.495 1.00 92.69 93 THR A N 1
ATOM 699 C CA . THR A 1 93 ? 9.715 -2.220 -5.839 1.00 92.69 93 THR A CA 1
ATOM 700 C C . THR A 1 93 ? 11.208 -2.116 -5.568 1.00 92.69 93 THR A C 1
ATOM 702 O O . THR A 1 93 ? 11.720 -1.049 -5.228 1.00 92.69 93 THR A O 1
ATOM 705 N N . THR A 1 94 ? 11.929 -3.221 -5.713 1.00 92.19 94 THR A N 1
ATOM 706 C CA . THR A 1 94 ? 13.380 -3.147 -5.908 1.00 92.19 94 THR A CA 1
ATOM 707 C C . THR A 1 94 ? 13.721 -2.459 -7.235 1.00 92.19 94 THR A C 1
ATOM 709 O O . THR A 1 94 ? 12.837 -2.051 -7.998 1.00 92.19 94 THR A O 1
ATOM 712 N N . GLU A 1 95 ? 15.018 -2.279 -7.477 1.00 90.62 95 GLU A N 1
ATOM 713 C CA . GLU A 1 95 ? 15.543 -1.666 -8.692 1.00 90.62 95 GLU A CA 1
ATOM 714 C C . GLU A 1 95 ? 15.018 -2.362 -9.956 1.00 90.62 95 GLU A C 1
ATOM 716 O O . GLU A 1 95 ? 14.940 -3.591 -10.023 1.00 90.62 95 GLU A O 1
ATOM 721 N N . PHE A 1 96 ? 14.674 -1.573 -10.974 1.00 87.88 96 PHE A N 1
ATOM 722 C CA . PHE A 1 96 ? 14.451 -2.106 -12.311 1.00 87.88 96 PHE A CA 1
ATOM 723 C C . PHE A 1 96 ? 15.802 -2.356 -12.975 1.00 87.88 96 PHE A C 1
ATOM 725 O O . PHE A 1 96 ? 16.652 -1.469 -13.036 1.00 87.88 96 PHE A O 1
ATOM 732 N N . SER A 1 97 ? 15.979 -3.552 -13.519 1.00 83.06 97 SER A N 1
ATOM 733 C CA . SER A 1 97 ? 17.100 -3.865 -14.398 1.00 83.06 97 SER A CA 1
ATOM 734 C C . SER A 1 97 ? 16.690 -3.631 -15.849 1.00 83.06 97 SER A C 1
ATOM 736 O O . SER A 1 97 ? 15.534 -3.826 -16.218 1.00 83.06 97 SER A O 1
ATOM 738 N N . ALA A 1 98 ? 17.649 -3.289 -16.710 1.00 76.81 98 ALA A N 1
ATOM 739 C CA . ALA A 1 98 ? 17.389 -3.099 -18.137 1.00 76.81 98 ALA A CA 1
ATOM 740 C C . ALA A 1 98 ? 16.875 -4.377 -18.831 1.00 76.81 98 ALA A C 1
ATOM 742 O O . ALA A 1 98 ? 16.240 -4.306 -19.881 1.00 76.81 98 ALA A O 1
ATOM 743 N N . THR A 1 99 ? 17.165 -5.556 -18.268 1.00 76.44 99 THR A N 1
ATOM 744 C CA . THR A 1 99 ? 16.824 -6.857 -18.869 1.00 76.44 99 THR A CA 1
ATOM 745 C C . THR A 1 99 ? 15.920 -7.724 -17.998 1.00 76.44 99 THR A C 1
ATOM 747 O O . THR A 1 99 ? 15.559 -8.826 -18.413 1.00 76.44 99 THR A O 1
ATOM 750 N N . SER A 1 100 ? 15.557 -7.278 -16.794 1.00 75.56 100 SER A N 1
ATOM 751 C CA . SER A 1 100 ? 14.706 -8.045 -15.880 1.00 75.56 100 SER A CA 1
ATOM 752 C C . SER A 1 100 ? 13.749 -7.151 -15.099 1.00 75.56 100 SER A C 1
ATOM 754 O O . SER A 1 100 ? 13.957 -5.950 -14.950 1.00 75.56 100 SER A O 1
ATOM 756 N N . ARG A 1 101 ? 12.666 -7.753 -14.602 1.00 79.44 101 ARG A N 1
ATOM 757 C CA . ARG A 1 101 ? 11.743 -7.083 -13.680 1.00 79.44 101 ARG A CA 1
ATOM 758 C C . ARG A 1 101 ? 12.434 -6.858 -12.327 1.00 79.44 101 ARG A C 1
ATOM 760 O O . ARG A 1 101 ? 13.416 -7.545 -12.048 1.00 79.44 101 ARG A O 1
ATOM 767 N N . PRO A 1 102 ? 11.904 -5.963 -11.482 1.00 87.12 102 PRO A N 1
ATOM 768 C CA . PRO A 1 102 ? 12.256 -5.943 -10.070 1.00 87.12 102 PRO A CA 1
ATOM 769 C C . PRO A 1 102 ? 12.003 -7.304 -9.426 1.00 87.12 102 PRO A C 1
ATOM 771 O O . PRO A 1 102 ? 10.968 -7.916 -9.687 1.00 87.12 102 PRO A O 1
ATOM 774 N N . ASP A 1 103 ? 12.918 -7.737 -8.565 1.00 87.56 103 ASP A N 1
ATOM 775 C CA . ASP A 1 103 ? 12.801 -8.997 -7.824 1.00 87.56 103 ASP A CA 1
ATOM 776 C C . ASP A 1 103 ? 11.680 -8.973 -6.773 1.00 87.56 103 ASP A C 1
ATOM 778 O O . ASP A 1 103 ? 11.064 -10.003 -6.510 1.00 87.56 103 ASP A O 1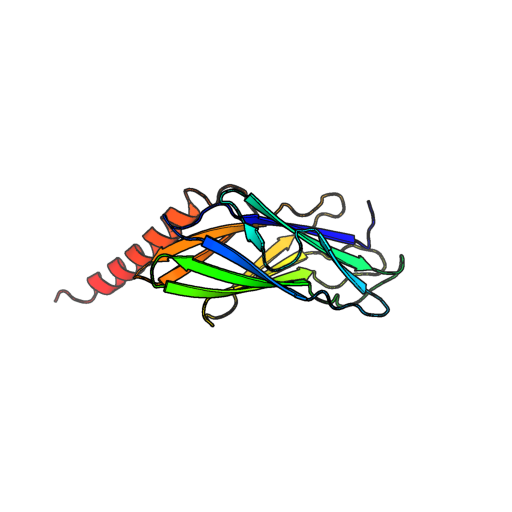
ATOM 782 N N . TYR A 1 104 ? 11.382 -7.807 -6.181 1.00 89.50 104 TYR A N 1
ATOM 783 C CA . TYR A 1 104 ? 10.382 -7.685 -5.115 1.00 89.50 104 TYR A CA 1
ATOM 784 C C . TYR A 1 104 ? 9.456 -6.481 -5.293 1.00 89.50 104 TYR A C 1
ATOM 786 O O . TYR A 1 104 ? 9.891 -5.388 -5.667 1.00 89.50 104 TYR A O 1
ATOM 794 N N . SER A 1 105 ? 8.184 -6.661 -4.935 1.00 90.25 105 SER A N 1
ATOM 795 C CA . SER A 1 105 ? 7.261 -5.587 -4.576 1.00 90.25 105 SER A CA 1
ATOM 796 C C . SER A 1 105 ? 7.303 -5.354 -3.071 1.00 90.25 105 SER A C 1
ATOM 798 O O . SER A 1 105 ? 7.367 -6.290 -2.282 1.00 90.25 105 SER A O 1
ATOM 800 N N . ASN A 1 106 ? 7.262 -4.089 -2.669 1.00 92.00 106 ASN A N 1
ATOM 801 C CA . ASN A 1 106 ? 7.412 -3.662 -1.287 1.00 92.00 106 ASN A CA 1
ATOM 802 C C . ASN A 1 106 ? 6.243 -2.756 -0.896 1.00 92.00 106 ASN A C 1
ATOM 804 O O . ASN A 1 106 ? 5.967 -1.762 -1.571 1.00 92.00 106 ASN A O 1
ATOM 808 N N . LEU A 1 107 ? 5.590 -3.063 0.222 1.00 92.75 107 LEU A N 1
ATOM 809 C CA . LEU A 1 107 ? 4.630 -2.184 0.878 1.00 92.75 107 LEU A CA 1
ATOM 810 C C . LEU A 1 107 ? 5.162 -1.797 2.252 1.00 92.75 107 LEU A C 1
ATOM 812 O O . LEU A 1 107 ? 5.244 -2.628 3.153 1.00 92.75 107 LEU A O 1
ATOM 816 N N . LEU A 1 108 ? 5.488 -0.519 2.406 1.00 94.25 108 LEU A N 1
ATOM 817 C CA . LEU A 1 108 ? 5.733 0.095 3.701 1.00 94.25 108 LEU A CA 1
ATOM 818 C C . LEU A 1 108 ? 4.411 0.604 4.270 1.00 94.25 108 LEU A C 1
ATOM 820 O O . LEU A 1 108 ? 3.684 1.301 3.562 1.00 94.25 108 LEU A O 1
ATOM 824 N N . PHE A 1 109 ? 4.109 0.321 5.529 1.00 93.25 109 PHE A N 1
ATOM 825 C CA . PHE A 1 109 ? 2.920 0.858 6.179 1.00 93.25 109 PHE A CA 1
ATOM 826 C C . PHE A 1 109 ? 3.177 1.254 7.626 1.00 93.25 109 PHE A C 1
ATOM 828 O O . PHE A 1 109 ? 3.998 0.655 8.314 1.00 93.25 109 PHE A O 1
ATOM 835 N N . ASP A 1 110 ? 2.453 2.266 8.080 1.00 93.38 110 ASP A N 1
ATOM 836 C CA . ASP A 1 110 ? 2.506 2.781 9.445 1.00 93.38 110 ASP A CA 1
ATOM 837 C C . ASP A 1 110 ? 1.121 3.266 9.883 1.00 93.38 110 ASP A C 1
ATOM 839 O O . ASP A 1 110 ? 0.224 3.457 9.054 1.00 93.38 110 ASP A O 1
ATOM 843 N N . ILE A 1 111 ? 0.943 3.416 11.196 1.00 93.06 111 ILE A N 1
ATOM 844 C CA . ILE A 1 111 ? -0.249 3.980 11.831 1.00 93.06 111 ILE A CA 1
ATOM 845 C C . ILE A 1 111 ? 0.175 4.786 13.062 1.00 93.06 111 ILE A C 1
ATOM 847 O O . ILE A 1 111 ? 1.033 4.348 13.817 1.00 93.06 111 ILE A O 1
ATOM 851 N N . ASP A 1 112 ? -0.403 5.969 13.262 1.00 90.12 112 ASP A N 1
ATOM 852 C CA . ASP A 1 112 ? -0.207 6.839 14.433 1.00 90.12 112 ASP A CA 1
ATOM 853 C C . ASP A 1 112 ? 1.255 7.153 14.795 1.00 90.12 112 ASP A C 1
ATOM 855 O O . ASP A 1 112 ? 1.589 7.378 15.957 1.00 90.12 112 ASP A O 1
ATOM 859 N N . GLY A 1 113 ? 2.139 7.199 13.795 1.00 79.06 113 GLY A N 1
ATOM 860 C CA . GLY A 1 113 ? 3.564 7.460 14.009 1.00 79.06 113 GLY A CA 1
ATOM 861 C C . GLY A 1 113 ? 4.337 6.286 14.618 1.00 79.06 113 GLY A C 1
ATOM 862 O O . GLY A 1 113 ? 5.505 6.460 14.967 1.00 79.06 113 GLY A O 1
ATOM 863 N N . GLU A 1 114 ? 3.722 5.103 14.725 1.00 86.19 114 GLU A N 1
ATOM 864 C CA . GLU A 1 114 ? 4.440 3.858 14.998 1.00 86.19 114 GLU A CA 1
ATOM 865 C C . GLU A 1 114 ? 5.498 3.602 13.906 1.00 86.19 114 GLU A C 1
ATOM 867 O O . GLU A 1 114 ? 5.327 4.036 12.759 1.00 86.19 114 GLU A O 1
ATOM 872 N N . PRO A 1 115 ? 6.599 2.895 14.226 1.00 87.75 115 PRO A N 1
ATOM 873 C CA . PRO A 1 115 ? 7.634 2.595 13.248 1.00 87.75 115 PRO A CA 1
ATOM 874 C C . PRO A 1 115 ? 7.062 1.894 12.007 1.00 87.75 115 PRO A C 1
ATOM 876 O O . PRO A 1 115 ? 6.263 0.961 12.145 1.00 87.75 115 PRO A O 1
ATOM 879 N N . PRO A 1 116 ? 7.483 2.296 10.795 1.00 88.75 116 PRO A N 1
ATOM 880 C CA . PRO A 1 116 ? 6.970 1.704 9.572 1.00 88.75 116 PRO A CA 1
ATOM 881 C C . PRO A 1 116 ? 7.366 0.231 9.468 1.00 88.75 116 PRO A C 1
ATOM 883 O O . PRO A 1 116 ? 8.517 -0.144 9.698 1.00 88.75 116 PRO A O 1
ATOM 886 N N . GLN A 1 117 ? 6.407 -0.596 9.073 1.00 87.88 117 GLN A N 1
ATOM 887 C CA . GLN A 1 117 ? 6.579 -2.018 8.809 1.00 87.88 117 GLN A CA 1
ATOM 888 C C . GLN A 1 117 ? 6.667 -2.257 7.302 1.00 87.88 117 GLN A C 1
ATOM 890 O O . GLN A 1 117 ? 6.065 -1.527 6.516 1.00 87.88 117 GLN A O 1
ATOM 895 N N . LEU A 1 118 ? 7.429 -3.272 6.891 1.00 87.06 118 LEU A N 1
ATOM 896 C CA . LEU A 1 118 ? 7.646 -3.624 5.489 1.00 87.06 118 LEU A CA 1
ATOM 897 C C . LEU A 1 118 ? 7.094 -5.020 5.207 1.00 87.06 118 LEU 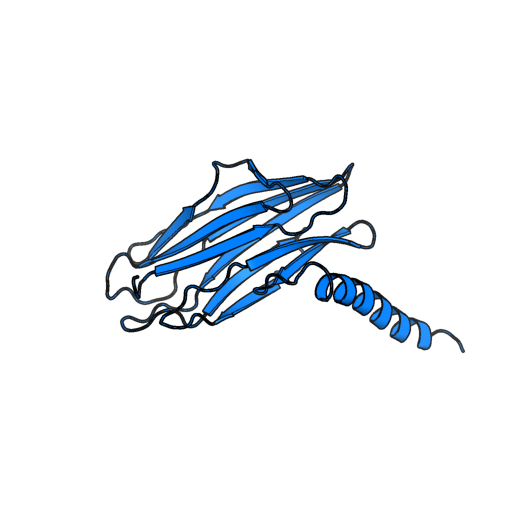A C 1
ATOM 899 O O . LEU A 1 118 ? 7.456 -5.980 5.883 1.00 87.06 118 LEU A O 1
ATOM 903 N N . ILE A 1 119 ? 6.290 -5.131 4.155 1.00 86.81 119 ILE A N 1
ATOM 904 C CA . ILE A 1 119 ? 6.003 -6.401 3.491 1.00 86.81 119 ILE A CA 1
ATOM 905 C C . ILE A 1 119 ? 6.693 -6.404 2.144 1.00 86.81 119 ILE A C 1
ATOM 907 O O . ILE A 1 119 ? 6.497 -5.490 1.344 1.00 86.81 119 ILE A O 1
ATOM 911 N N . SER A 1 120 ? 7.456 -7.461 1.899 1.00 88.12 120 SER A N 1
ATOM 912 C CA . SER A 1 120 ? 8.105 -7.723 0.623 1.00 88.12 120 SER A CA 1
ATOM 913 C C . SER A 1 120 ? 7.524 -8.991 0.016 1.00 88.12 120 SER A C 1
ATOM 915 O O . SER A 1 120 ? 7.394 -10.008 0.696 1.00 88.12 120 SER A O 1
ATOM 917 N N . GLN A 1 121 ? 7.183 -8.932 -1.264 1.00 86.12 121 GLN A N 1
ATOM 918 C CA . GLN A 1 121 ? 6.699 -10.065 -2.034 1.00 86.12 121 GLN A CA 1
ATOM 919 C C . GLN A 1 121 ? 7.568 -10.248 -3.269 1.00 86.12 121 GLN A C 1
ATOM 921 O O . GLN A 1 121 ? 7.828 -9.299 -4.002 1.00 86.12 121 GLN A O 1
ATOM 926 N N . GLU A 1 122 ? 8.011 -11.478 -3.500 1.00 85.44 122 GLU A N 1
ATOM 927 C CA . GLU A 1 122 ? 8.792 -11.817 -4.683 1.00 85.44 122 GLU A CA 1
ATOM 928 C C . GLU A 1 122 ? 7.929 -11.704 -5.947 1.00 85.44 122 GLU A C 1
ATOM 930 O O . GLU A 1 122 ? 6.795 -12.194 -6.010 1.00 85.44 122 GLU A O 1
ATOM 935 N N . ILE A 1 123 ? 8.469 -11.046 -6.968 1.00 84.00 123 ILE A N 1
ATOM 936 C CA . ILE A 1 123 ? 7.833 -10.902 -8.271 1.00 84.00 123 ILE A CA 1
ATOM 937 C C . ILE A 1 123 ? 8.436 -11.951 -9.195 1.00 84.00 123 ILE A C 1
ATOM 939 O O . ILE A 1 123 ? 9.547 -11.814 -9.701 1.00 84.00 123 ILE A O 1
ATOM 943 N N . SER A 1 124 ? 7.661 -12.990 -9.495 1.00 76.12 124 SER A N 1
ATOM 944 C CA . SER A 1 124 ? 8.057 -13.926 -10.543 1.00 76.12 124 SER A CA 1
ATOM 945 C C . SER A 1 124 ? 8.008 -13.244 -11.916 1.00 76.12 124 SER A C 1
ATOM 947 O O . SER A 1 124 ? 7.090 -12.474 -12.219 1.00 76.12 124 SER A O 1
ATOM 949 N N . MET A 1 125 ? 8.964 -13.561 -12.797 1.00 66.12 125 MET A N 1
ATOM 950 C CA . MET A 1 125 ? 9.059 -12.959 -14.137 1.00 66.12 125 MET A CA 1
ATOM 951 C C . MET A 1 125 ? 7.750 -13.032 -14.942 1.00 66.12 125 MET A C 1
ATOM 953 O O . MET A 1 125 ? 7.465 -12.120 -15.718 1.00 66.12 125 MET A O 1
ATOM 957 N N . LEU A 1 126 ? 6.945 -14.083 -14.745 1.00 67.19 126 LEU A N 1
ATOM 958 C CA . LEU A 1 126 ? 5.736 -14.362 -15.531 1.00 67.19 126 LEU A CA 1
ATOM 959 C C . LEU A 1 126 ? 4.419 -14.119 -14.782 1.00 67.19 126 LEU A C 1
ATOM 961 O O . LEU A 1 126 ? 3.355 -14.248 -15.384 1.00 67.19 126 LEU A O 1
ATOM 965 N N . VAL A 1 127 ? 4.469 -13.775 -13.493 1.00 68.94 127 VAL A N 1
ATOM 966 C CA . VAL A 1 127 ? 3.277 -13.667 -12.642 1.00 68.94 127 VAL A CA 1
ATOM 967 C C . VAL A 1 127 ? 3.202 -12.255 -12.063 1.00 68.94 127 VAL A C 1
ATOM 969 O O . VAL A 1 127 ? 4.209 -11.666 -11.667 1.00 68.94 127 VAL A O 1
ATOM 972 N N . ALA A 1 128 ? 2.011 -11.660 -12.063 1.00 69.38 128 ALA A N 1
ATOM 973 C CA . ALA A 1 128 ? 1.794 -10.434 -11.302 1.00 69.38 128 ALA A CA 1
ATOM 974 C C . ALA A 1 128 ? 1.897 -10.759 -9.800 1.00 69.38 128 ALA A C 1
ATOM 976 O O . ALA A 1 128 ? 1.408 -11.818 -9.398 1.00 69.38 128 ALA A O 1
ATOM 977 N N . PRO A 1 129 ? 2.518 -9.898 -8.973 1.00 70.88 129 PRO A N 1
ATOM 978 C CA . PRO A 1 129 ? 2.495 -10.109 -7.530 1.00 70.88 129 PRO A CA 1
ATOM 979 C C . PRO A 1 129 ? 1.039 -10.209 -7.057 1.00 70.88 129 PRO A C 1
ATOM 981 O O . PRO A 1 129 ? 0.151 -9.542 -7.600 1.00 70.88 129 PRO A O 1
ATOM 984 N N . GLN A 1 130 ? 0.776 -11.092 -6.092 1.00 77.31 130 GLN A N 1
ATOM 985 C CA . GLN A 1 130 ? -0.571 -11.211 -5.532 1.00 77.31 130 GLN A CA 1
ATOM 986 C C . GLN A 1 130 ? -0.944 -9.905 -4.823 1.00 77.31 130 GLN A C 1
ATOM 988 O O . GLN A 1 130 ? -0.071 -9.165 -4.381 1.00 77.31 130 GLN A O 1
ATOM 993 N N . GLY A 1 131 ? -2.237 -9.600 -4.716 1.00 83.38 131 GLY A N 1
ATOM 994 C CA . GLY A 1 131 ? -2.685 -8.427 -3.965 1.00 83.38 131 GLY A CA 1
ATOM 995 C C . GLY A 1 131 ? -2.222 -8.479 -2.505 1.00 83.38 131 GLY A C 1
ATOM 996 O O . GLY A 1 131 ? -2.122 -9.556 -1.926 1.00 83.38 131 GLY A O 1
ATOM 997 N N . ILE A 1 132 ? -1.966 -7.316 -1.905 1.00 86.75 132 ILE A N 1
ATOM 998 C CA . ILE A 1 132 ? -1.712 -7.218 -0.467 1.00 86.75 132 ILE A CA 1
ATOM 999 C C . ILE A 1 132 ? -3.032 -6.927 0.225 1.00 86.75 132 ILE A C 1
ATOM 1001 O O . ILE A 1 132 ? -3.764 -5.998 -0.126 1.00 86.75 132 ILE A O 1
ATOM 1005 N N . PHE A 1 133 ? -3.323 -7.730 1.230 1.00 87.25 133 PHE A N 1
ATOM 1006 C CA . PHE A 1 133 ? -4.503 -7.608 2.054 1.00 87.25 133 PHE A CA 1
ATOM 1007 C C . PHE A 1 133 ? -4.130 -6.840 3.321 1.00 87.25 133 PHE A C 1
ATOM 1009 O O . PHE A 1 133 ? -3.064 -7.049 3.895 1.00 87.25 133 PHE A O 1
ATOM 1016 N N . LEU A 1 134 ? -4.998 -5.928 3.743 1.00 87.69 134 LEU A N 1
ATOM 1017 C CA . LEU A 1 134 ? -4.872 -5.135 4.959 1.00 87.69 134 LEU A CA 1
ATOM 1018 C C . LEU A 1 134 ? -6.046 -5.447 5.878 1.00 87.69 134 LEU A C 1
ATOM 1020 O O . LEU A 1 134 ? -7.176 -5.627 5.420 1.00 87.69 134 LEU A O 1
ATOM 1024 N N . GLY A 1 135 ? -5.791 -5.483 7.175 1.00 86.69 135 GLY A N 1
ATOM 1025 C CA . GLY A 1 135 ? -6.802 -5.640 8.207 1.00 86.69 135 GLY A CA 1
ATOM 1026 C C . GLY A 1 135 ? -6.499 -4.734 9.386 1.00 86.69 135 GLY A C 1
ATOM 1027 O O . GLY A 1 135 ? -5.339 -4.554 9.752 1.00 86.69 135 GLY A O 1
ATOM 1028 N N . PHE A 1 136 ? -7.540 -4.172 9.989 1.00 87.06 136 PHE A N 1
ATOM 1029 C CA . PHE A 1 136 ? -7.416 -3.378 11.204 1.00 87.06 136 PHE A CA 1
ATOM 1030 C C . PHE A 1 136 ? -8.157 -4.053 12.352 1.00 87.06 136 PHE A C 1
ATOM 1032 O O . PHE A 1 136 ? -9.259 -4.578 12.187 1.00 87.06 136 PHE A O 1
ATOM 1039 N N . THR A 1 137 ? -7.564 -3.990 13.539 1.00 85.75 137 THR A N 1
ATOM 1040 C CA . THR A 1 137 ? -8.178 -4.423 14.796 1.00 85.75 137 THR A CA 1
ATOM 1041 C C . THR A 1 137 ? -7.970 -3.363 15.878 1.00 85.75 137 THR A C 1
ATOM 1043 O O . THR A 1 137 ? -7.202 -2.417 15.689 1.00 85.75 137 THR A O 1
ATOM 1046 N N . MET A 1 138 ? -8.673 -3.491 17.003 1.00 83.94 138 MET A N 1
ATOM 1047 C CA . MET A 1 138 ? -8.429 -2.679 18.194 1.00 83.94 138 MET A CA 1
ATOM 1048 C C . MET A 1 138 ? -7.840 -3.541 19.308 1.00 83.94 138 MET A C 1
ATOM 1050 O O . MET A 1 138 ? -8.444 -4.535 19.704 1.00 83.94 138 MET A O 1
ATOM 1054 N N . VAL A 1 139 ? -6.689 -3.129 19.837 1.00 82.31 139 VAL A N 1
ATOM 1055 C CA . VAL A 1 139 ? -6.029 -3.732 21.006 1.00 82.31 139 VAL A CA 1
ATOM 1056 C C . VAL A 1 139 ? -5.736 -2.610 21.991 1.00 82.31 139 VAL A C 1
ATOM 1058 O O . VAL A 1 139 ? -5.185 -1.587 21.594 1.00 82.31 139 VAL A O 1
ATOM 1061 N N . ASP A 1 140 ? -6.163 -2.750 23.246 1.00 82.81 140 ASP A N 1
ATOM 1062 C CA . ASP A 1 140 ? -5.964 -1.743 24.303 1.00 82.81 140 ASP A CA 1
ATOM 1063 C C . ASP A 1 140 ? -6.359 -0.316 23.880 1.00 82.81 140 ASP A C 1
ATOM 1065 O O . ASP A 1 140 ? -5.652 0.664 24.117 1.00 82.81 140 ASP A O 1
ATOM 1069 N N . ASN A 1 141 ? -7.508 -0.201 23.202 1.00 80.75 141 ASN A N 1
ATOM 1070 C CA . ASN A 1 141 ? -8.033 1.055 22.661 1.00 80.75 141 ASN A CA 1
ATOM 1071 C C . ASN A 1 141 ? -7.088 1.749 21.651 1.00 80.75 141 ASN A C 1
ATOM 1073 O O . ASN A 1 141 ? -7.148 2.967 21.459 1.00 80.75 141 ASN A O 1
ATOM 1077 N N . LYS A 1 142 ? -6.206 0.995 20.986 1.00 85.00 142 LYS A N 1
ATOM 1078 C CA . LYS A 1 142 ? -5.344 1.430 19.878 1.00 85.00 142 LYS A CA 1
ATOM 1079 C C . LYS A 1 142 ? -5.676 0.658 18.609 1.00 85.00 142 LYS A C 1
ATOM 1081 O O . LYS A 1 142 ? -5.969 -0.533 18.672 1.00 85.00 142 LYS A O 1
ATOM 1086 N N . PHE A 1 143 ? -5.653 1.340 17.464 1.00 86.62 143 PHE A N 1
ATOM 1087 C CA . PHE A 1 143 ? -5.777 0.649 16.188 1.00 86.62 143 PHE A CA 1
ATOM 1088 C C . PHE A 1 143 ? -4.459 -0.055 15.894 1.00 86.62 143 PHE A C 1
ATOM 1090 O O . PHE A 1 143 ? -3.390 0.532 16.028 1.00 86.62 143 PHE A O 1
ATOM 1097 N N . VAL A 1 144 ? -4.560 -1.311 15.488 1.00 86.12 144 VAL A N 1
ATOM 1098 C CA . VAL A 1 144 ? -3.435 -2.114 15.026 1.00 86.12 144 VAL A CA 1
ATOM 1099 C C . VAL A 1 144 ? -3.732 -2.517 13.594 1.00 86.12 144 VAL A C 1
ATOM 1101 O O . VAL A 1 144 ? -4.852 -2.930 13.284 1.00 86.12 144 VAL A O 1
ATOM 1104 N N . ILE A 1 145 ? -2.732 -2.379 12.733 1.00 87.88 145 ILE A N 1
ATOM 1105 C CA . ILE A 1 145 ? -2.782 -2.792 11.335 1.00 87.88 145 ILE A CA 1
ATOM 1106 C C . ILE A 1 145 ? -2.036 -4.118 11.175 1.00 87.88 145 ILE A C 1
ATOM 1108 O O . ILE A 1 145 ? -0.950 -4.307 11.717 1.00 87.88 145 ILE A O 1
ATOM 1112 N N . ALA A 1 146 ? -2.638 -5.037 10.431 1.00 84.25 146 ALA A N 1
ATOM 1113 C CA . ALA A 1 146 ? -2.021 -6.262 9.956 1.00 84.25 146 ALA A CA 1
ATOM 1114 C C . ALA A 1 146 ? -2.089 -6.277 8.430 1.00 84.25 146 ALA A C 1
ATOM 1116 O O . ALA A 1 146 ? -3.075 -5.834 7.837 1.00 84.25 146 ALA A O 1
ATOM 1117 N N . ALA A 1 147 ? -1.051 -6.800 7.795 1.00 83.75 147 ALA A N 1
ATOM 1118 C CA . ALA A 1 147 ? -0.969 -6.875 6.351 1.00 83.75 147 ALA A CA 1
ATOM 1119 C C . ALA A 1 147 ? -0.344 -8.212 5.930 1.00 83.75 147 ALA A C 1
ATOM 1121 O O . ALA A 1 147 ? 0.471 -8.774 6.660 1.00 83.75 147 ALA A O 1
ATOM 1122 N N . SER A 1 148 ? -0.752 -8.746 4.781 1.00 82.31 148 SER A N 1
ATOM 1123 C CA . SER A 1 148 ? -0.253 -10.024 4.258 1.00 82.31 148 SER A CA 1
ATOM 1124 C C . SER A 1 148 ? -0.390 -10.086 2.737 1.00 82.31 148 SER A C 1
ATOM 1126 O O . SER A 1 148 ? -1.382 -9.584 2.201 1.00 82.31 148 SER A O 1
ATOM 1128 N N . PRO A 1 149 ? 0.558 -10.729 2.033 1.00 76.06 149 PRO A N 1
ATOM 1129 C CA . PRO A 1 149 ? 0.402 -11.071 0.620 1.00 76.06 149 PRO A CA 1
ATOM 1130 C C . PRO A 1 149 ? -0.584 -12.232 0.385 1.00 76.06 149 PRO A C 1
ATOM 1132 O O . PRO A 1 149 ? -0.982 -12.469 -0.751 1.00 76.06 149 PRO A O 1
ATOM 1135 N N . GLU A 1 150 ? -0.988 -12.959 1.431 1.00 68.88 150 GLU A N 1
ATOM 1136 C CA . GLU A 1 150 ? -1.943 -14.068 1.338 1.00 68.88 150 GLU A CA 1
ATOM 1137 C C . GLU A 1 150 ? -3.351 -13.627 1.767 1.00 68.88 150 GLU A C 1
ATOM 1139 O O . GLU A 1 150 ? -3.524 -12.973 2.797 1.00 68.88 150 GLU A O 1
ATOM 1144 N N . ASN A 1 151 ? -4.384 -14.056 1.031 1.00 54.84 151 ASN A N 1
ATOM 1145 C CA . ASN A 1 151 ? -5.801 -13.726 1.283 1.00 54.84 151 ASN A CA 1
ATOM 1146 C C . ASN A 1 151 ? -6.388 -14.368 2.569 1.00 54.84 151 ASN A C 1
ATOM 1148 O O . ASN A 1 151 ? -7.599 -14.421 2.751 1.00 54.84 151 ASN A O 1
ATOM 1152 N N . ASN A 1 152 ? -5.538 -14.871 3.468 1.00 54.19 152 ASN A N 1
ATOM 1153 C CA . ASN A 1 152 ? -5.909 -15.598 4.686 1.00 54.19 152 ASN A CA 1
ATOM 1154 C C . ASN A 1 152 ? -5.682 -14.783 5.975 1.00 54.19 152 ASN A C 1
ATOM 1156 O O . ASN A 1 152 ? -5.580 -15.351 7.061 1.00 54.19 152 ASN A O 1
ATOM 1160 N N . ILE A 1 153 ? -5.629 -13.446 5.898 1.00 53.19 153 ILE A N 1
ATOM 1161 C CA . ILE A 1 153 ? -5.460 -12.570 7.083 1.00 53.19 153 ILE A CA 1
ATOM 1162 C C . ILE A 1 153 ? -6.537 -12.811 8.149 1.00 53.19 153 ILE A C 1
ATOM 1164 O O . ILE A 1 153 ? -6.298 -12.613 9.340 1.00 53.19 153 ILE A O 1
ATOM 1168 N N . THR A 1 154 ? -7.727 -13.238 7.730 1.00 50.31 154 THR A N 1
ATOM 1169 C CA . THR A 1 154 ? -8.960 -13.099 8.504 1.00 50.31 154 THR A CA 1
ATOM 1170 C C . THR A 1 154 ? -9.031 -13.948 9.777 1.00 50.31 154 THR A C 1
ATOM 1172 O O . THR A 1 154 ? -9.806 -13.592 10.658 1.00 50.31 154 THR A O 1
ATOM 1175 N N . LEU A 1 155 ? -8.249 -15.023 9.934 1.00 47.41 155 LEU A N 1
ATOM 1176 C CA . LEU A 1 155 ? -8.386 -15.905 11.107 1.00 47.41 155 LEU A CA 1
ATOM 1177 C C . LEU A 1 155 ? -7.063 -16.239 11.802 1.00 47.41 155 LEU A C 1
ATOM 1179 O O . LEU A 1 155 ? -6.960 -16.002 13.001 1.00 47.41 155 LEU A O 1
ATOM 1183 N N . ASP A 1 156 ? -6.033 -16.711 11.102 1.00 44.12 156 ASP A N 1
ATOM 1184 C CA . ASP A 1 156 ? -4.856 -17.266 11.794 1.00 44.12 156 ASP A CA 1
ATOM 1185 C C . ASP A 1 156 ? -3.842 -16.199 12.240 1.00 44.12 156 ASP A C 1
ATOM 1187 O O . ASP A 1 156 ? -3.310 -16.274 13.347 1.00 44.12 156 ASP A O 1
ATOM 1191 N N . VAL A 1 157 ? -3.627 -15.145 11.443 1.00 47.19 157 VAL A N 1
ATOM 1192 C CA . VAL A 1 157 ? -2.688 -14.058 11.788 1.00 47.19 157 VAL A CA 1
ATOM 1193 C C . VAL A 1 157 ? -3.302 -13.073 12.785 1.00 47.19 157 VAL A C 1
ATOM 1195 O O . VAL A 1 157 ? -2.620 -12.640 13.711 1.00 47.19 157 VAL A O 1
ATOM 1198 N N . LEU A 1 158 ? -4.596 -12.752 12.663 1.00 51.59 158 LEU A N 1
ATOM 1199 C CA . LEU A 1 158 ? -5.295 -11.903 13.639 1.00 51.59 158 LEU A CA 1
ATOM 1200 C C . LEU A 1 158 ? -5.458 -12.608 14.998 1.00 51.59 158 LEU A C 1
ATOM 1202 O O . LEU A 1 158 ? -5.214 -11.981 16.030 1.00 51.59 158 LEU A O 1
ATOM 1206 N N . ASN A 1 159 ? -5.762 -13.915 15.022 1.00 46.53 159 ASN A N 1
ATOM 1207 C CA . ASN A 1 159 ? -5.731 -14.697 16.265 1.00 46.53 159 ASN A CA 1
ATOM 1208 C C . ASN A 1 159 ? -4.302 -14.859 16.802 1.00 46.53 159 ASN A C 1
ATOM 1210 O O . ASN A 1 159 ? -4.116 -14.852 18.017 1.00 46.53 159 ASN A O 1
ATOM 1214 N N . GLY A 1 160 ? -3.297 -14.972 15.928 1.00 46.50 160 GLY A N 1
ATOM 1215 C CA . GLY A 1 160 ? -1.883 -15.072 16.289 1.00 46.50 160 GLY A CA 1
ATOM 1216 C C . GLY A 1 160 ? -1.296 -13.781 16.866 1.00 46.50 160 GLY A C 1
ATOM 1217 O O . GLY A 1 160 ? -0.556 -13.845 17.838 1.00 46.50 160 GLY A O 1
ATOM 1218 N N . LEU A 1 161 ? -1.671 -12.605 16.355 1.00 51.22 161 LEU A N 1
ATOM 1219 C CA . LEU A 1 161 ? -1.261 -11.303 16.901 1.00 51.22 161 LEU A CA 1
ATOM 1220 C C . LEU A 1 161 ? -1.886 -11.048 18.281 1.00 51.22 161 LEU A C 1
ATOM 1222 O O . LEU A 1 161 ? -1.193 -10.618 19.200 1.00 51.22 161 LEU A O 1
ATOM 1226 N N . ILE A 1 162 ? -3.167 -11.390 18.462 1.00 51.84 162 ILE A N 1
ATOM 1227 C CA . ILE A 1 162 ? -3.846 -11.317 19.769 1.00 51.84 162 ILE A CA 1
ATOM 1228 C C . ILE A 1 162 ? -3.266 -12.363 20.741 1.00 51.84 162 ILE A C 1
ATOM 1230 O O . ILE A 1 162 ? -3.033 -12.064 21.914 1.00 51.84 162 ILE A O 1
ATOM 1234 N N . SER A 1 163 ? -2.965 -13.573 20.259 1.00 40.59 163 SER A N 1
ATOM 1235 C CA . SER A 1 163 ? -2.374 -14.640 21.080 1.00 40.59 163 SER A CA 1
ATOM 1236 C C . SER A 1 163 ? -0.905 -14.391 21.411 1.00 40.59 163 SER A C 1
ATOM 1238 O O . SER A 1 163 ? -0.481 -14.745 22.502 1.00 40.59 163 SER A O 1
ATOM 1240 N N . GLY A 1 164 ? -0.142 -13.742 20.531 1.00 39.62 164 GLY A N 1
ATOM 1241 C CA . GLY A 1 164 ? 1.266 -13.394 20.729 1.00 39.62 164 GLY A CA 1
ATOM 1242 C C . GLY A 1 164 ? 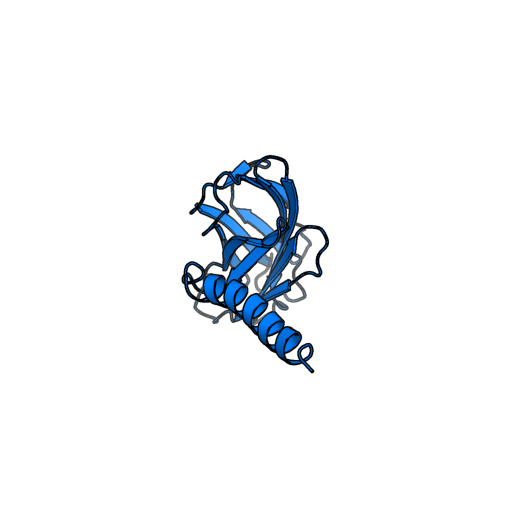1.453 -12.287 21.763 1.00 39.62 164 GLY A C 1
ATOM 1243 O O . GLY A 1 164 ? 2.347 -12.372 22.603 1.00 39.62 164 GLY A O 1
ATOM 1244 N N . VAL A 1 165 ? 0.552 -11.298 21.789 1.00 45.78 165 VAL A N 1
ATOM 1245 C CA . VAL A 1 165 ? 0.502 -10.304 22.874 1.00 45.78 165 VAL A CA 1
ATOM 1246 C C . VAL A 1 165 ? 0.140 -10.980 24.204 1.00 45.78 165 VAL A C 1
ATOM 1248 O O . VAL A 1 165 ? 0.767 -10.689 25.222 1.00 45.78 165 VAL A O 1
ATOM 1251 N N . LEU A 1 166 ? -0.793 -11.940 24.214 1.00 39.12 166 LEU A N 1
ATOM 1252 C CA . LEU A 1 166 ? -1.120 -12.728 25.412 1.00 39.12 166 LEU A CA 1
ATOM 1253 C C . LEU A 1 166 ? -0.005 -13.706 25.831 1.00 39.12 166 LEU A C 1
ATOM 1255 O O . LEU A 1 166 ? 0.197 -13.905 27.028 1.00 39.12 166 LEU A O 1
ATOM 1259 N N . GLU A 1 167 ? 0.737 -14.310 24.901 1.00 43.19 167 GLU A N 1
ATOM 1260 C CA . GLU A 1 167 ? 1.890 -15.166 25.210 1.00 43.19 167 GLU A CA 1
ATOM 1261 C C . GLU A 1 167 ? 3.050 -14.356 25.780 1.00 43.19 167 GLU A C 1
ATOM 1263 O O . GLU A 1 167 ? 3.597 -14.740 26.815 1.00 43.19 167 GLU A O 1
ATOM 1268 N N . ALA A 1 168 ? 3.370 -13.200 25.193 1.00 38.75 168 ALA A N 1
ATOM 1269 C CA . ALA A 1 168 ? 4.373 -12.291 25.740 1.00 38.75 168 ALA A CA 1
ATOM 1270 C C . ALA A 1 168 ? 4.015 -11.857 27.177 1.00 38.75 168 ALA A C 1
ATOM 1272 O O . ALA A 1 168 ? 4.879 -11.849 28.056 1.00 38.75 168 ALA A O 1
ATOM 1273 N N . HIS A 1 169 ? 2.728 -11.615 27.461 1.00 40.81 169 HIS A N 1
ATOM 1274 C CA . HIS A 1 169 ? 2.253 -11.331 28.820 1.00 40.81 169 HIS A CA 1
ATOM 1275 C C . HIS A 1 169 ? 2.244 -12.564 29.743 1.00 40.81 169 HIS A C 1
ATOM 1277 O O . HIS A 1 169 ? 2.534 -12.426 30.929 1.00 40.81 169 HIS A O 1
ATOM 1283 N N . LYS A 1 170 ? 1.999 -13.786 29.247 1.00 37.53 170 LYS A N 1
ATOM 1284 C CA . LYS A 1 170 ? 2.147 -15.022 30.048 1.00 37.53 170 LYS A CA 1
ATOM 1285 C C . LYS A 1 170 ? 3.597 -15.267 30.471 1.00 37.53 170 LYS A C 1
ATOM 1287 O O . LYS A 1 170 ? 3.826 -15.717 31.596 1.00 37.53 170 LYS A O 1
ATOM 1292 N N . TYR A 1 171 ? 4.567 -14.964 29.609 1.00 40.97 171 TYR A N 1
ATOM 1293 C CA . TYR A 1 171 ? 5.985 -15.040 29.967 1.00 40.97 171 TYR A CA 1
ATOM 1294 C C . TYR A 1 171 ? 6.394 -13.930 30.944 1.00 40.97 171 TYR A C 1
ATOM 1296 O O . TYR A 1 171 ? 7.166 -14.209 31.856 1.00 40.97 171 TYR A O 1
ATOM 1304 N N . ALA A 1 172 ? 5.822 -12.726 30.841 1.00 33.56 172 ALA A N 1
ATOM 1305 C CA . ALA A 1 172 ? 6.065 -11.645 31.800 1.00 33.56 172 ALA A CA 1
ATOM 1306 C C . ALA A 1 172 ? 5.427 -11.900 33.185 1.00 33.56 172 ALA A C 1
ATOM 1308 O O . ALA A 1 172 ? 6.045 -11.614 34.208 1.00 33.56 172 ALA A O 1
ATOM 1309 N N . ILE A 1 173 ? 4.229 -12.498 33.251 1.00 31.28 173 ILE A N 1
ATOM 1310 C CA . ILE A 1 173 ? 3.542 -12.806 34.523 1.00 31.28 173 ILE A CA 1
ATOM 1311 C C . ILE A 1 173 ? 4.195 -13.991 35.254 1.00 31.28 173 ILE A C 1
ATOM 1313 O O . ILE A 1 173 ? 4.214 -14.015 36.483 1.00 31.28 173 ILE A O 1
ATOM 1317 N N . LYS A 1 174 ? 4.821 -14.940 34.540 1.00 33.41 174 LYS A N 1
ATOM 1318 C CA . LYS A 1 174 ? 5.592 -16.030 35.173 1.00 33.41 174 LYS A CA 1
ATOM 1319 C C . LYS A 1 174 ? 6.827 -15.564 35.958 1.00 33.41 174 LYS A C 1
ATOM 1321 O O . LYS A 1 174 ? 7.383 -16.371 36.693 1.00 33.41 174 LYS A O 1
ATOM 1326 N N . TRP A 1 175 ? 7.242 -14.302 35.828 1.00 29.83 175 TRP A N 1
ATOM 1327 C CA . TRP A 1 175 ? 8.351 -13.722 36.597 1.00 29.83 175 TRP A CA 1
ATOM 1328 C C . TRP A 1 175 ? 7.903 -12.924 37.833 1.00 29.83 175 TRP A C 1
ATOM 1330 O O . TRP A 1 175 ? 8.754 -12.453 38.582 1.00 29.83 175 TRP A O 1
ATOM 1340 N N . ILE A 1 176 ? 6.592 -12.782 38.081 1.00 34.41 176 ILE A N 1
ATOM 1341 C CA . ILE A 1 176 ? 6.054 -12.079 39.258 1.00 34.41 176 ILE A CA 1
ATOM 1342 C C . ILE A 1 176 ? 5.035 -12.969 39.978 1.00 34.41 176 ILE A C 1
ATOM 1344 O O . ILE A 1 176 ? 3.874 -12.608 40.125 1.00 34.41 176 ILE A O 1
ATOM 1348 N N . ILE A 1 177 ? 5.466 -14.146 40.433 1.00 26.08 177 ILE A N 1
ATOM 1349 C CA . ILE A 1 177 ? 4.926 -14.781 41.643 1.00 26.08 177 ILE A CA 1
ATOM 1350 C C . ILE A 1 177 ? 6.139 -15.409 42.362 1.00 26.08 177 ILE A C 1
ATOM 1352 O O . ILE A 1 177 ? 6.867 -16.152 41.704 1.00 26.08 177 ILE A O 1
ATOM 1356 N N . PRO A 1 178 ? 6.408 -15.040 43.631 1.00 37.25 178 PRO A N 1
ATOM 1357 C CA . PRO A 1 178 ? 7.602 -15.434 44.390 1.00 37.25 178 PRO A CA 1
ATOM 1358 C C . PRO A 1 178 ? 7.730 -16.941 44.632 1.00 37.25 178 PRO A C 1
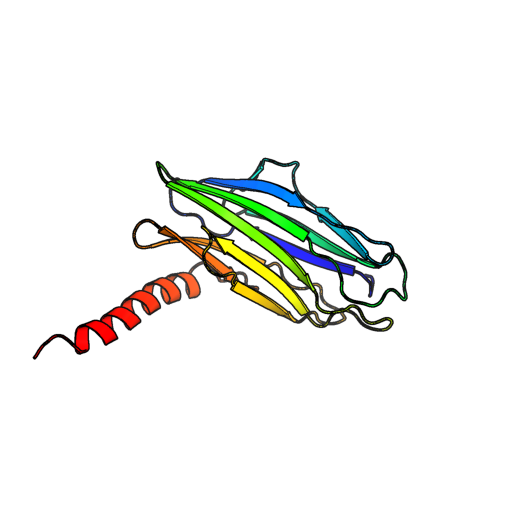ATOM 1360 O O . PRO A 1 178 ? 6.685 -17.630 44.694 1.00 37.25 178 PRO A O 1
#

pLDDT: mean 80.71, std 18.59, range [26.08, 98.0]

Organism: Pseudomonas luteola (NCBI:txid47886)